Protein AF-A0A368TQV9-F1 (afdb_monomer_lite)

Structure (mmCIF, N/CA/C/O backbone):
data_AF-A0A368TQV9-F1
#
_entry.id   AF-A0A368TQV9-F1
#
loop_
_atom_site.group_PDB
_atom_site.id
_atom_site.type_symbol
_atom_site.label_atom_id
_atom_site.label_alt_id
_atom_site.label_comp_id
_atom_site.label_asym_id
_atom_site.label_entity_id
_atom_site.label_seq_id
_atom_site.pdbx_PDB_ins_code
_atom_site.Cartn_x
_atom_site.Cartn_y
_atom_site.Cartn_z
_atom_site.occupancy
_atom_site.B_iso_or_equiv
_atom_site.auth_seq_id
_atom_site.auth_comp_id
_atom_site.auth_asym_id
_atom_site.auth_atom_id
_atom_site.pdbx_PDB_model_num
ATOM 1 N N . MET A 1 1 ? 44.053 -9.223 -3.926 1.00 44.91 1 MET A N 1
ATOM 2 C CA . MET A 1 1 ? 42.917 -8.456 -4.479 1.00 44.91 1 MET A CA 1
ATOM 3 C C . MET A 1 1 ? 41.649 -9.196 -4.089 1.00 44.91 1 MET A C 1
ATOM 5 O O . MET A 1 1 ? 41.472 -10.324 -4.520 1.00 44.91 1 MET A O 1
ATOM 9 N N . VAL A 1 2 ? 40.877 -8.639 -3.156 1.00 41.16 2 VAL A N 1
ATOM 10 C CA . VAL A 1 2 ? 39.710 -9.294 -2.537 1.00 41.16 2 VAL A CA 1
ATOM 11 C C . VAL A 1 2 ? 38.525 -9.258 -3.517 1.00 41.16 2 VAL A C 1
ATOM 13 O O . VAL A 1 2 ? 38.340 -8.217 -4.156 1.00 41.16 2 VAL A O 1
ATOM 16 N N . PRO A 1 3 ? 37.719 -10.327 -3.661 1.00 41.56 3 PRO A N 1
ATOM 17 C CA . PRO A 1 3 ? 36.487 -10.269 -4.442 1.00 41.56 3 PRO A CA 1
ATOM 18 C C . PRO A 1 3 ? 35.526 -9.284 -3.770 1.00 41.56 3 PRO A C 1
ATOM 20 O O . PRO A 1 3 ? 35.203 -9.436 -2.595 1.00 41.56 3 PRO A O 1
ATOM 23 N N . ARG A 1 4 ? 35.094 -8.243 -4.487 1.00 51.50 4 ARG A N 1
ATOM 24 C CA . ARG A 1 4 ? 34.066 -7.334 -3.971 1.00 51.50 4 ARG A CA 1
ATOM 25 C C . ARG A 1 4 ? 32.700 -7.989 -4.144 1.00 51.50 4 ARG A C 1
ATOM 27 O O . ARG A 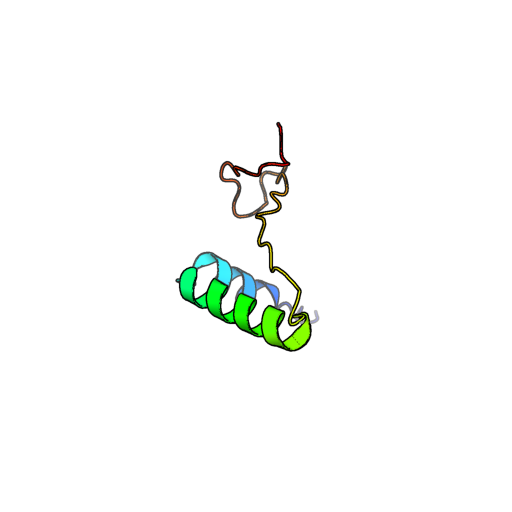1 4 ? 32.191 -8.058 -5.258 1.00 51.50 4 ARG A O 1
ATOM 34 N N . GLU A 1 5 ? 32.128 -8.468 -3.048 1.00 56.59 5 GLU A N 1
ATOM 35 C CA . GLU A 1 5 ? 30.727 -8.874 -2.983 1.00 56.59 5 GLU A CA 1
ATOM 36 C C . GLU A 1 5 ? 29.813 -7.6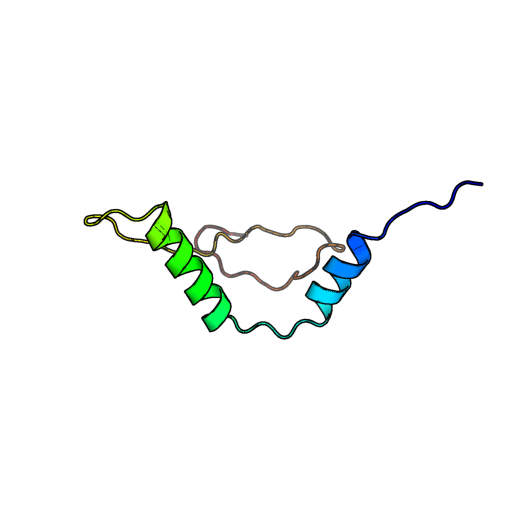77 -3.293 1.00 56.59 5 GLU A C 1
ATOM 38 O O . GLU A 1 5 ? 29.777 -6.700 -2.548 1.00 56.59 5 GLU A O 1
ATOM 43 N N . PHE A 1 6 ? 29.053 -7.757 -4.388 1.00 55.53 6 PHE A N 1
ATOM 44 C CA . PHE A 1 6 ? 27.864 -6.926 -4.620 1.00 55.53 6 PHE A CA 1
ATOM 45 C C . PHE A 1 6 ? 26.702 -7.773 -5.187 1.00 55.53 6 PHE A C 1
ATOM 47 O O . PHE A 1 6 ? 26.300 -7.571 -6.331 1.00 55.53 6 PHE A O 1
ATOM 54 N N . PRO A 1 7 ? 26.146 -8.741 -4.434 1.00 53.47 7 PRO A N 1
ATOM 55 C CA . PRO A 1 7 ? 25.054 -9.585 -4.934 1.00 53.47 7 PRO A CA 1
ATOM 56 C C . PRO A 1 7 ? 23.663 -8.923 -4.847 1.00 53.47 7 PRO A C 1
ATOM 58 O O . PRO A 1 7 ? 22.734 -9.353 -5.525 1.00 53.47 7 PRO A O 1
ATOM 61 N N . ALA A 1 8 ? 23.494 -7.868 -4.042 1.00 59.44 8 ALA A N 1
ATOM 62 C CA . ALA A 1 8 ? 22.170 -7.321 -3.726 1.00 59.44 8 ALA A CA 1
ATOM 63 C C . ALA A 1 8 ? 21.584 -6.385 -4.803 1.00 59.44 8 ALA A C 1
ATOM 65 O O . ALA A 1 8 ? 20.372 -6.362 -5.008 1.00 59.44 8 ALA A O 1
ATOM 66 N N . SER A 1 9 ? 22.413 -5.612 -5.512 1.00 66.12 9 SER A N 1
ATOM 67 C CA . SER A 1 9 ? 21.919 -4.615 -6.475 1.00 66.12 9 SER A CA 1
ATOM 68 C C . SER A 1 9 ? 21.419 -5.243 -7.775 1.00 66.12 9 SER A C 1
ATOM 70 O O . SER A 1 9 ? 20.421 -4.781 -8.322 1.00 66.12 9 SER A O 1
ATOM 72 N N . TYR A 1 10 ? 22.064 -6.312 -8.250 1.00 74.00 10 TYR A N 1
ATOM 73 C CA . TYR A 1 10 ? 21.699 -6.954 -9.514 1.00 74.00 10 TYR A CA 1
ATOM 74 C C . TYR A 1 10 ? 20.337 -7.653 -9.441 1.00 74.00 10 TYR A C 1
ATOM 76 O O . TYR A 1 10 ? 19.535 -7.524 -10.359 1.00 74.00 10 TYR A O 1
ATOM 84 N N . GLY A 1 11 ? 20.032 -8.334 -8.330 1.00 73.31 11 GLY A N 1
ATOM 85 C CA . GLY A 1 11 ? 18.735 -8.995 -8.141 1.00 73.31 11 GLY A CA 1
ATOM 86 C C . GLY A 1 11 ? 17.565 -8.008 -8.113 1.00 73.31 11 GLY A C 1
ATOM 87 O O . GLY A 1 11 ? 16.554 -8.226 -8.779 1.00 73.31 11 GLY A O 1
ATOM 88 N N . VAL A 1 12 ? 17.726 -6.880 -7.410 1.00 76.25 12 VAL A N 1
ATOM 89 C CA . VAL A 1 12 ? 16.710 -5.815 -7.365 1.00 76.25 12 VAL A CA 1
ATOM 90 C C . VAL A 1 12 ? 16.569 -5.131 -8.726 1.00 76.25 12 VAL A C 1
ATOM 92 O O . VAL A 1 12 ? 15.450 -4.897 -9.173 1.00 76.25 12 VAL A O 1
ATOM 95 N N . GLN A 1 13 ? 17.675 -4.849 -9.422 1.00 76.44 13 GLN A N 1
ATOM 96 C CA . GLN A 1 13 ? 17.627 -4.273 -10.771 1.00 76.44 13 GLN A CA 1
ATOM 97 C C . GLN A 1 13 ? 16.941 -5.210 -11.767 1.00 76.44 13 GLN A C 1
ATOM 99 O O . GLN A 1 13 ? 16.072 -4.775 -12.517 1.00 76.44 13 GLN A O 1
ATOM 104 N N . TYR A 1 14 ? 17.263 -6.502 -11.729 1.00 78.19 14 TYR A N 1
ATOM 105 C CA . TYR A 1 14 ? 16.643 -7.504 -12.589 1.00 78.19 14 TYR A CA 1
ATOM 106 C C . TYR A 1 14 ? 15.132 -7.608 -12.350 1.00 78.19 14 TYR A C 1
ATOM 108 O O . TYR A 1 14 ? 14.360 -7.634 -13.309 1.00 78.19 14 TYR A O 1
ATOM 116 N N . LEU A 1 15 ? 14.706 -7.616 -11.082 1.00 75.56 15 LEU A N 1
ATOM 117 C CA . LEU A 1 15 ? 13.294 -7.603 -10.706 1.00 75.56 15 LEU A CA 1
ATOM 118 C C . LEU A 1 15 ? 12.592 -6.352 -11.253 1.00 75.56 15 LEU A C 1
ATOM 120 O O . LEU A 1 15 ? 11.563 -6.470 -11.905 1.00 75.56 15 LEU A O 1
ATOM 124 N N . LEU A 1 16 ? 13.163 -5.165 -11.051 1.00 73.69 16 LEU A N 1
ATOM 125 C CA . LEU A 1 16 ? 12.557 -3.911 -11.511 1.00 73.69 16 LEU A CA 1
ATOM 126 C C . LEU A 1 16 ? 12.492 -3.792 -13.041 1.00 73.69 16 LEU A C 1
ATOM 128 O O . LEU A 1 16 ? 11.557 -3.193 -13.563 1.00 73.69 16 LEU A O 1
ATOM 132 N N . GLU A 1 17 ? 13.469 -4.341 -13.765 1.00 73.50 17 GLU A N 1
ATOM 133 C CA . GLU A 1 17 ? 13.503 -4.283 -15.231 1.00 73.50 17 GLU A CA 1
ATOM 134 C C . GLU A 1 17 ? 12.583 -5.305 -15.908 1.00 73.50 17 GLU A C 1
ATOM 136 O O . GLU A 1 17 ? 12.102 -5.053 -17.013 1.00 73.50 17 GLU A O 1
ATOM 141 N N . ARG A 1 18 ? 12.397 -6.487 -15.306 1.00 71.44 18 ARG A N 1
ATOM 142 C CA . ARG A 1 18 ? 11.807 -7.650 -15.998 1.00 71.44 18 ARG A CA 1
ATOM 143 C C . ARG A 1 18 ? 10.609 -8.273 -15.302 1.00 71.44 18 ARG A C 1
ATOM 145 O O . ARG A 1 18 ? 9.947 -9.110 -15.920 1.00 71.44 18 ARG A O 1
ATOM 152 N N . ALA A 1 19 ? 10.313 -7.916 -14.054 1.00 73.12 19 ALA A N 1
ATOM 153 C CA . ALA A 1 19 ? 9.119 -8.430 -13.402 1.00 73.12 19 ALA A CA 1
ATOM 154 C C . ALA A 1 19 ? 7.870 -7.919 -14.121 1.00 73.12 19 ALA A C 1
ATOM 156 O O . ALA A 1 19 ? 7.704 -6.724 -14.363 1.00 73.12 19 ALA A O 1
ATOM 157 N N . ARG A 1 20 ? 6.962 -8.843 -14.431 1.00 72.62 20 ARG A N 1
ATOM 158 C CA . ARG A 1 20 ? 5.584 -8.494 -14.764 1.00 72.62 20 ARG A CA 1
ATOM 159 C C . ARG A 1 20 ? 4.813 -8.450 -13.455 1.00 72.62 20 ARG A C 1
ATOM 161 O O . ARG A 1 20 ? 4.577 -9.493 -12.855 1.00 72.62 20 ARG A O 1
ATOM 168 N N . GLY A 1 21 ? 4.522 -7.242 -12.988 1.00 76.19 21 GLY A N 1
ATOM 169 C CA . GLY A 1 21 ? 3.706 -7.025 -11.800 1.00 76.19 21 GLY A CA 1
ATOM 170 C C . GLY A 1 21 ? 2.224 -7.011 -12.151 1.00 76.19 21 GLY A C 1
ATOM 171 O O . GLY A 1 21 ? 1.839 -6.449 -13.176 1.00 76.19 21 GLY A O 1
ATOM 172 N N . ASP A 1 22 ? 1.416 -7.607 -11.282 1.00 87.00 22 ASP A N 1
ATOM 173 C CA . ASP A 1 22 ? -0.024 -7.385 -11.231 1.00 87.00 22 ASP A CA 1
ATOM 174 C C . ASP A 1 22 ? -0.287 -6.314 -10.166 1.00 87.00 22 ASP A C 1
ATOM 176 O O . ASP A 1 22 ? -0.012 -6.510 -8.979 1.00 87.00 22 ASP A O 1
ATOM 180 N N . LEU A 1 23 ? -0.735 -5.144 -10.618 1.00 84.19 23 LEU A N 1
ATOM 181 C CA . LEU A 1 23 ? -0.959 -3.992 -9.750 1.00 84.19 23 LEU A CA 1
ATOM 182 C C . LEU A 1 23 ? -2.170 -4.194 -8.840 1.00 84.19 23 LEU A C 1
ATOM 184 O O . LEU A 1 23 ? -2.143 -3.733 -7.699 1.00 84.19 23 LEU A O 1
ATOM 188 N N . ASP A 1 24 ? -3.196 -4.896 -9.318 1.00 87.69 24 ASP A N 1
ATOM 189 C CA . ASP A 1 24 ? -4.385 -5.188 -8.525 1.00 87.69 24 ASP A CA 1
ATOM 190 C C . ASP A 1 24 ? -4.036 -6.173 -7.411 1.00 87.69 24 ASP A C 1
ATOM 192 O O . ASP A 1 24 ? -4.332 -5.914 -6.246 1.00 87.69 24 ASP A O 1
ATOM 196 N N . ALA A 1 25 ? -3.287 -7.231 -7.734 1.00 89.44 25 ALA A N 1
ATOM 197 C CA . ALA A 1 25 ? -2.822 -8.181 -6.726 1.00 89.44 25 ALA A CA 1
ATOM 198 C C . ALA A 1 25 ? -1.908 -7.514 -5.681 1.00 89.44 25 ALA A C 1
ATOM 200 O O . ALA A 1 25 ? -2.025 -7.780 -4.484 1.00 89.44 25 ALA A O 1
ATOM 201 N N . ALA A 1 26 ? -1.009 -6.622 -6.110 1.00 87.19 26 ALA A N 1
ATOM 202 C CA . ALA A 1 26 ? -0.138 -5.886 -5.195 1.00 87.19 26 ALA A CA 1
ATOM 203 C C . ALA A 1 26 ? -0.928 -4.946 -4.269 1.00 87.19 26 ALA A C 1
ATOM 205 O O . ALA A 1 26 ? -0.637 -4.881 -3.070 1.00 87.19 26 ALA A O 1
ATOM 206 N N . ARG A 1 27 ? -1.939 -4.249 -4.806 1.00 87.81 27 ARG A N 1
ATOM 207 C CA . ARG A 1 27 ? -2.856 -3.420 -4.015 1.00 87.81 27 ARG A CA 1
ATOM 208 C C . ARG A 1 27 ? -3.577 -4.268 -2.976 1.00 87.81 27 ARG A C 1
ATOM 210 O O . ARG A 1 27 ? -3.578 -3.895 -1.808 1.00 87.81 27 ARG A O 1
ATOM 217 N N . ASP A 1 28 ? -4.163 -5.388 -3.381 1.00 92.75 28 ASP A N 1
ATOM 218 C CA . ASP A 1 28 ? -5.009 -6.198 -2.505 1.00 92.75 28 ASP A CA 1
ATOM 219 C C . ASP A 1 28 ? -4.210 -6.765 -1.322 1.00 92.75 28 ASP A C 1
ATOM 221 O O . ASP A 1 28 ? -4.655 -6.675 -0.176 1.00 92.75 28 ASP A O 1
ATOM 225 N N . VAL A 1 29 ? -2.982 -7.240 -1.569 1.00 94.12 29 VAL A N 1
ATOM 226 C CA . VAL A 1 29 ? -2.068 -7.701 -0.508 1.00 94.12 29 VAL A CA 1
ATOM 227 C C . VAL A 1 29 ? -1.732 -6.572 0.470 1.00 94.12 29 VAL A C 1
ATOM 229 O O . VAL A 1 29 ? -1.773 -6.771 1.686 1.00 94.12 29 VAL A O 1
ATOM 232 N N . LEU A 1 30 ? -1.417 -5.377 -0.041 1.00 90.19 30 LEU A N 1
ATOM 233 C CA . LEU A 1 30 ? -1.097 -4.227 0.804 1.00 90.19 30 LEU A CA 1
ATOM 234 C C . LEU A 1 30 ? -2.311 -3.784 1.630 1.00 90.19 30 LEU A C 1
ATOM 236 O O . LEU A 1 30 ? -2.183 -3.562 2.833 1.00 90.19 30 LEU A O 1
ATOM 240 N N . CYS A 1 31 ? -3.485 -3.679 1.007 1.00 91.81 31 CYS A N 1
ATOM 241 C CA . CYS A 1 31 ? -4.732 -3.322 1.678 1.00 91.81 31 CYS A CA 1
ATOM 242 C C . CYS A 1 31 ? -5.073 -4.303 2.796 1.00 91.81 31 CYS A C 1
ATOM 244 O O . CYS A 1 31 ? -5.427 -3.865 3.890 1.00 91.81 31 CYS A O 1
ATOM 246 N N . GLN A 1 32 ? -4.941 -5.606 2.542 1.00 94.56 32 GLN A N 1
ATOM 247 C CA . GLN A 1 32 ? -5.201 -6.636 3.541 1.00 94.56 32 GLN A CA 1
ATOM 248 C C . GLN A 1 32 ? -4.266 -6.488 4.742 1.00 94.56 32 GLN A C 1
ATOM 250 O O . GLN A 1 32 ? -4.730 -6.460 5.879 1.00 94.56 32 GLN A O 1
ATOM 255 N N . TRP A 1 33 ? -2.966 -6.327 4.490 1.00 95.25 33 TRP A N 1
ATOM 256 C CA . TRP A 1 33 ? -1.983 -6.145 5.553 1.00 95.25 33 TRP A CA 1
ATOM 257 C C . TRP A 1 33 ? -2.266 -4.880 6.376 1.00 95.25 33 TRP A C 1
ATOM 259 O O . TRP A 1 33 ? -2.286 -4.914 7.603 1.00 95.25 33 TRP A O 1
ATOM 269 N N . VAL A 1 34 ? -2.550 -3.754 5.717 1.00 92.56 34 VAL A N 1
ATOM 270 C CA . VAL A 1 34 ? -2.866 -2.499 6.415 1.00 92.56 34 VAL A CA 1
ATOM 271 C C . VAL A 1 34 ? -4.138 -2.642 7.251 1.00 92.56 34 VAL A C 1
ATOM 273 O O . VAL A 1 34 ? -4.156 -2.199 8.396 1.00 92.56 34 VAL A O 1
ATOM 276 N N . ALA A 1 35 ? -5.181 -3.276 6.717 1.00 91.88 35 ALA A N 1
ATOM 277 C CA . ALA A 1 35 ? -6.419 -3.504 7.455 1.00 91.88 35 ALA A CA 1
ATOM 278 C C . ALA A 1 35 ? -6.202 -4.400 8.686 1.00 91.88 35 ALA A C 1
ATOM 280 O O . ALA A 1 35 ? -6.766 -4.122 9.741 1.00 91.88 35 ALA A O 1
ATOM 281 N N . GLU A 1 36 ? -5.368 -5.435 8.568 1.00 94.62 36 GLU A N 1
ATOM 282 C CA . GLU A 1 36 ? -5.065 -6.369 9.657 1.00 94.62 36 GLU A CA 1
ATOM 283 C C . GLU A 1 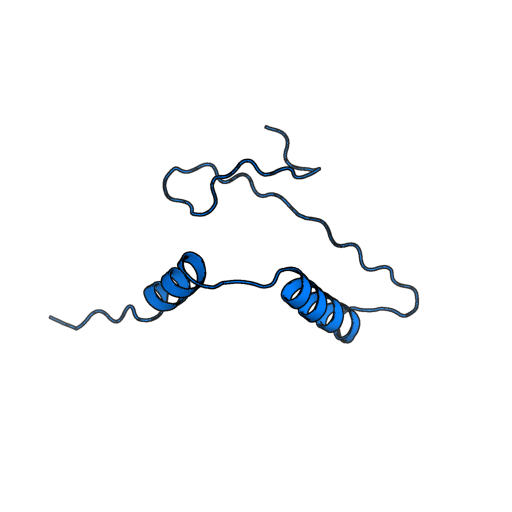36 ? -4.278 -5.709 10.795 1.00 94.62 36 GLU A C 1
ATOM 285 O O . GLU A 1 36 ? -4.616 -5.889 11.964 1.00 94.62 36 GLU A O 1
ATOM 290 N N . TYR A 1 37 ? -3.244 -4.931 10.467 1.00 94.25 37 TYR A N 1
ATOM 291 C CA . TYR A 1 37 ? -2.305 -4.425 11.475 1.00 94.25 37 TYR A CA 1
ATOM 292 C C . TYR A 1 37 ? -2.566 -2.986 11.917 1.00 94.25 37 TYR A C 1
ATOM 294 O O . TYR A 1 37 ? -2.187 -2.613 13.026 1.00 94.25 37 TYR A O 1
ATOM 302 N N . LEU A 1 38 ? -3.172 -2.167 11.058 1.00 92.00 38 LEU A N 1
ATOM 303 C CA . LEU A 1 38 ? -3.360 -0.729 11.279 1.00 92.00 38 LEU A CA 1
ATOM 304 C C . LEU A 1 38 ? -4.837 -0.309 11.217 1.00 92.00 38 LEU A C 1
ATOM 306 O O . LEU A 1 38 ? -5.148 0.864 11.433 1.00 92.00 38 LEU A O 1
ATOM 310 N N . GLY A 1 39 ? -5.742 -1.240 10.904 1.00 90.56 39 GLY A N 1
ATOM 311 C CA . GLY A 1 39 ? -7.171 -0.981 10.805 1.00 90.56 39 GLY A CA 1
ATOM 312 C C . GLY A 1 39 ? -7.823 -0.678 12.153 1.00 90.56 39 GLY A C 1
ATOM 313 O O . GLY A 1 39 ? -7.393 -1.132 13.211 1.00 90.56 39 GLY A O 1
ATOM 314 N N . SER A 1 40 ? -8.914 0.081 12.094 1.00 92.62 40 SER A N 1
ATOM 315 C CA . SER A 1 40 ? -9.832 0.311 13.208 1.00 92.62 40 SER A CA 1
ATOM 316 C C . SER A 1 40 ? -11.257 0.053 12.717 1.00 92.62 40 SER A C 1
ATOM 318 O O . SER A 1 40 ? -11.547 0.424 11.576 1.00 92.62 40 SER A O 1
ATOM 320 N N . PRO A 1 41 ? -12.156 -0.531 13.534 1.00 88.56 41 PRO A N 1
ATOM 321 C CA . PRO A 1 41 ? -13.556 -0.741 13.156 1.00 88.56 41 PRO A CA 1
ATOM 322 C C . PRO A 1 41 ? -14.273 0.534 12.690 1.00 88.56 41 PRO A C 1
ATOM 324 O O . PRO A 1 41 ? -15.118 0.465 11.804 1.00 88.56 41 PRO A O 1
ATOM 327 N N . ASP A 1 42 ? -13.886 1.689 13.240 1.00 92.50 42 ASP A N 1
ATOM 328 C CA . ASP A 1 42 ? -14.455 3.002 12.904 1.00 92.50 42 ASP A CA 1
ATOM 329 C C . ASP A 1 42 ? -13.541 3.828 11.971 1.00 92.50 42 ASP A C 1
ATOM 331 O O . ASP A 1 42 ? -13.760 5.022 11.756 1.00 92.50 42 ASP A O 1
ATOM 335 N N . GLY A 1 43 ? -12.465 3.223 11.456 1.00 85.75 43 GLY A N 1
ATOM 336 C CA . GLY A 1 43 ? -11.462 3.881 10.620 1.00 85.75 43 GLY A CA 1
ATOM 337 C C . GLY A 1 43 ? -11.739 3.746 9.122 1.00 85.75 43 GLY A C 1
ATOM 338 O O . GLY A 1 43 ? -12.304 2.760 8.660 1.00 85.75 43 GLY A O 1
ATOM 339 N N . VAL A 1 44 ? -11.276 4.723 8.338 1.00 86.25 44 VAL A N 1
ATOM 340 C CA . VAL A 1 44 ? -11.316 4.679 6.868 1.00 86.25 44 VAL A CA 1
ATOM 341 C C . VAL A 1 44 ? -9.888 4.652 6.332 1.00 86.25 44 VAL A C 1
ATOM 343 O O . VAL A 1 44 ? -9.087 5.530 6.653 1.00 86.25 44 VAL A O 1
ATOM 346 N N . LEU A 1 45 ? -9.572 3.658 5.498 1.00 84.19 45 LEU A N 1
ATOM 347 C CA . LEU A 1 45 ? -8.298 3.597 4.785 1.00 84.19 45 LEU A CA 1
ATOM 348 C C . LEU A 1 45 ? -8.353 4.503 3.549 1.00 84.19 45 LEU A C 1
ATOM 350 O O . LEU A 1 45 ? -9.162 4.283 2.650 1.00 84.19 45 LEU A O 1
ATOM 354 N N . ILE A 1 46 ? -7.463 5.494 3.495 1.00 81.81 46 ILE A N 1
ATOM 355 C CA . ILE A 1 46 ? -7.264 6.353 2.325 1.00 81.81 46 ILE A CA 1
ATOM 356 C C . ILE A 1 46 ? -5.903 6.013 1.723 1.00 81.81 46 ILE A C 1
ATOM 358 O O . ILE A 1 46 ? -4.874 6.151 2.383 1.00 81.81 46 ILE A O 1
ATOM 362 N N . LEU A 1 47 ? -5.911 5.570 0.469 1.00 76.00 47 LEU A N 1
ATOM 363 C CA . LEU A 1 47 ? -4.706 5.384 -0.330 1.00 76.00 47 LEU A CA 1
ATOM 364 C C . LEU A 1 47 ? -4.522 6.615 -1.212 1.00 76.00 47 LEU A C 1
ATOM 366 O O . LEU A 1 47 ? -5.418 6.958 -1.980 1.00 76.00 47 LEU A O 1
ATOM 370 N N . ASP A 1 48 ? -3.365 7.259 -1.102 1.00 75.12 48 ASP A N 1
ATOM 371 C CA . ASP A 1 48 ? -2.971 8.362 -1.973 1.00 75.12 48 ASP A CA 1
ATOM 372 C C . ASP A 1 48 ? -1.618 8.059 -2.617 1.00 75.12 48 ASP A C 1
ATOM 374 O O . ASP A 1 48 ? -0.687 7.569 -1.968 1.00 75.12 48 ASP A O 1
ATOM 378 N N . GLU A 1 49 ? -1.503 8.365 -3.905 1.00 66.00 49 GLU A N 1
ATOM 379 C CA . GLU A 1 49 ? -0.232 8.307 -4.613 1.00 66.00 49 GLU A CA 1
ATOM 380 C C . GLU A 1 49 ? 0.572 9.565 -4.269 1.00 66.00 49 GLU A C 1
ATOM 382 O O . GLU A 1 49 ? 0.467 10.607 -4.920 1.00 66.00 49 GLU A O 1
ATOM 387 N N . THR A 1 50 ? 1.422 9.488 -3.243 1.00 65.50 50 THR A N 1
ATOM 388 C CA . THR A 1 50 ? 2.374 10.573 -2.983 1.00 65.50 50 THR A CA 1
ATOM 389 C C . THR A 1 50 ? 3.453 10.574 -4.069 1.00 65.50 50 THR A C 1
ATOM 391 O O . THR A 1 50 ? 4.425 9.819 -4.020 1.00 65.50 50 THR A O 1
ATOM 394 N N . GLY A 1 51 ? 3.282 11.436 -5.071 1.00 57.62 51 GLY A N 1
ATOM 395 C CA . GLY A 1 51 ? 4.27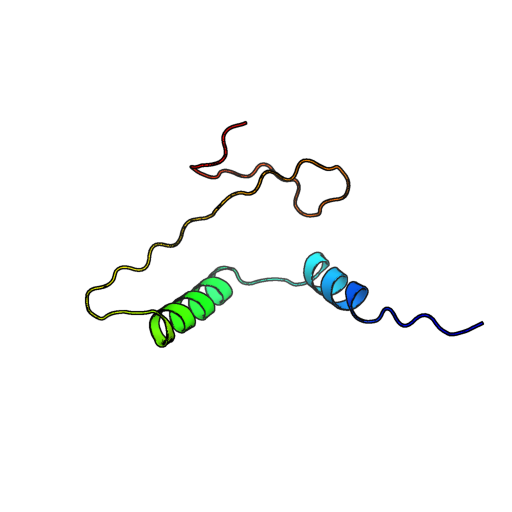5 11.663 -6.117 1.00 57.62 51 GLY A CA 1
ATOM 396 C C . GLY A 1 51 ? 5.534 12.331 -5.559 1.00 57.62 51 GLY A C 1
ATOM 397 O O . GLY A 1 51 ? 5.459 13.365 -4.895 1.00 57.62 51 GLY A O 1
ATOM 398 N N . PHE A 1 52 ? 6.708 11.772 -5.856 1.00 58.97 52 PHE A N 1
ATOM 399 C CA . PHE A 1 52 ? 7.996 12.392 -5.539 1.00 58.97 52 PHE A CA 1
ATOM 400 C C . PHE A 1 52 ? 8.684 12.819 -6.835 1.00 58.97 52 PHE A C 1
ATOM 402 O O . PHE A 1 52 ? 8.976 11.984 -7.701 1.00 58.97 52 PHE A O 1
ATOM 409 N N . LEU A 1 53 ? 8.983 14.116 -6.965 1.00 60.25 53 LEU A N 1
ATOM 410 C CA . LEU A 1 53 ? 9.595 14.664 -8.174 1.00 60.25 53 LEU A CA 1
ATOM 411 C C . LEU A 1 53 ? 11.027 14.135 -8.342 1.00 60.25 53 LEU A C 1
ATOM 413 O O . LEU A 1 53 ? 11.979 14.594 -7.703 1.00 60.25 53 LEU A O 1
ATOM 417 N N . LYS A 1 54 ? 11.201 13.168 -9.245 1.00 62.53 54 LYS A N 1
ATOM 418 C CA . LYS A 1 54 ? 12.520 12.645 -9.615 1.00 62.53 54 LYS A CA 1
ATOM 419 C C . LYS A 1 54 ? 13.235 13.656 -10.517 1.00 62.53 54 LYS A C 1
ATOM 421 O O . LYS A 1 54 ? 12.934 13.771 -11.698 1.00 62.53 54 LYS A O 1
ATOM 426 N N . LYS A 1 55 ? 14.208 14.386 -9.960 1.00 60.62 55 LYS A N 1
ATOM 427 C CA . LYS A 1 55 ? 14.917 15.486 -10.651 1.00 60.62 55 LYS A CA 1
ATOM 428 C C . LYS A 1 55 ? 16.175 15.087 -11.446 1.00 60.62 55 LYS A C 1
ATOM 430 O O . LYS A 1 55 ? 16.853 15.976 -11.955 1.00 60.62 55 LYS A O 1
ATOM 435 N N . ARG A 1 56 ? 16.568 13.806 -11.540 1.00 55.56 56 ARG A N 1
ATOM 436 C CA . ARG A 1 56 ? 17.879 13.427 -12.126 1.00 55.56 56 ARG A CA 1
ATOM 437 C C . ARG A 1 56 ? 17.804 12.388 -13.249 1.00 55.56 56 ARG A C 1
ATOM 439 O O . ARG A 1 56 ? 17.015 11.454 -13.198 1.00 55.56 56 ARG A O 1
ATOM 446 N N . LYS A 1 57 ? 18.727 12.523 -14.215 1.00 58.88 57 LYS A N 1
ATOM 447 C CA . LYS A 1 57 ? 18.882 11.697 -15.435 1.00 58.88 57 LYS A CA 1
ATOM 448 C C . LYS A 1 57 ? 19.275 10.228 -15.199 1.00 58.88 57 LYS A C 1
ATOM 450 O O . LYS A 1 57 ? 19.312 9.460 -16.148 1.00 58.88 57 LYS A O 1
ATOM 455 N N . HIS A 1 58 ? 19.593 9.849 -13.962 1.00 64.12 58 HIS A N 1
ATOM 456 C CA . HIS A 1 58 ? 20.025 8.492 -13.597 1.00 64.12 58 HIS A CA 1
ATOM 457 C C . HIS A 1 58 ? 18.998 7.742 -12.736 1.00 64.12 58 HIS A C 1
ATOM 459 O O . HIS A 1 58 ? 19.285 6.659 -12.239 1.00 64.12 58 HIS A O 1
ATOM 465 N N . SER A 1 59 ? 17.816 8.319 -12.512 1.00 61.31 59 SER A N 1
ATOM 466 C CA . SER A 1 59 ? 16.742 7.660 -11.767 1.00 61.31 59 SER A CA 1
ATOM 467 C C . SER A 1 59 ? 15.876 6.821 -12.712 1.00 61.31 59 SER A C 1
ATOM 469 O O . SER A 1 59 ? 15.580 7.255 -13.817 1.00 61.31 59 SER A O 1
ATOM 471 N N . ALA A 1 60 ? 15.442 5.633 -12.287 1.00 58.47 60 ALA A N 1
ATOM 472 C CA . ALA A 1 60 ? 14.474 4.825 -13.035 1.00 58.47 60 ALA A CA 1
ATOM 473 C C . ALA A 1 60 ? 13.040 5.370 -12.856 1.00 58.47 60 ALA A C 1
ATOM 475 O O . ALA A 1 60 ? 12.698 5.879 -11.782 1.00 58.47 60 ALA A O 1
ATOM 476 N N . GLY A 1 61 ? 12.190 5.259 -13.886 1.00 52.66 61 GLY A N 1
ATOM 477 C CA . GLY A 1 61 ? 10.786 5.701 -13.846 1.00 52.66 61 GLY A CA 1
ATOM 478 C C . GLY A 1 61 ? 10.606 7.225 -13.882 1.00 52.66 61 GLY A C 1
ATOM 479 O O . GLY A 1 61 ? 9.874 7.775 -13.062 1.00 52.66 61 GLY A O 1
ATOM 480 N N . VAL A 1 62 ? 11.303 7.908 -14.800 1.00 55.94 62 VAL A N 1
ATOM 481 C CA . VAL A 1 62 ? 11.227 9.370 -15.044 1.00 55.94 62 VAL A CA 1
ATOM 482 C C . VAL A 1 62 ? 10.077 9.727 -15.998 1.00 55.94 62 VAL A C 1
ATOM 484 O O . VAL A 1 62 ? 10.215 10.566 -16.885 1.00 55.94 62 VAL A O 1
ATOM 487 N N . GLN A 1 63 ? 8.944 9.042 -15.867 1.00 53.97 63 GLN A N 1
ATOM 488 C CA . GLN A 1 63 ? 7.730 9.392 -16.600 1.00 53.97 63 GLN A CA 1
ATOM 489 C C . GLN A 1 63 ? 6.959 10.462 -15.819 1.00 53.97 63 GLN A C 1
ATOM 491 O O . GLN A 1 63 ? 7.124 10.586 -14.603 1.00 53.97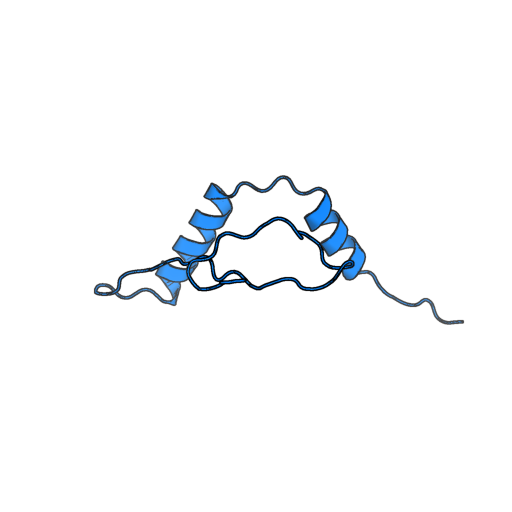 63 GLN A O 1
ATOM 496 N N . ARG A 1 64 ? 6.151 11.268 -16.520 1.00 56.47 64 ARG A N 1
ATOM 497 C CA . ARG A 1 64 ? 5.344 12.333 -15.913 1.00 56.47 64 ARG A CA 1
ATOM 498 C C . ARG A 1 64 ? 4.442 11.719 -14.840 1.00 56.47 64 ARG A C 1
ATOM 500 O O . ARG A 1 64 ? 3.592 10.894 -15.156 1.00 56.47 64 ARG A O 1
ATOM 507 N N . GLN A 1 65 ? 4.671 12.094 -13.586 1.00 59.75 65 GLN A N 1
ATOM 508 C CA . GLN A 1 65 ? 3.813 11.705 -12.472 1.00 59.75 65 GLN A CA 1
ATOM 509 C C . GLN A 1 65 ? 2.664 12.708 -12.378 1.00 59.75 65 GLN A C 1
ATOM 511 O O . GLN A 1 65 ? 2.881 13.910 -12.535 1.00 59.75 65 GLN A O 1
ATOM 516 N N . TYR A 1 66 ? 1.456 12.220 -12.118 1.00 54.84 66 TYR A N 1
ATOM 517 C CA . TYR A 1 66 ? 0.292 13.049 -11.824 1.00 54.84 66 TYR A CA 1
ATOM 518 C C . TYR A 1 66 ? -0.069 12.819 -10.357 1.00 54.84 66 TYR A C 1
ATOM 520 O O . TYR A 1 66 ? -0.805 11.897 -10.044 1.00 54.84 66 TYR A O 1
ATOM 528 N N . GLY A 1 67 ? 0.506 13.616 -9.455 1.00 56.47 67 GLY A N 1
ATOM 529 C CA . GLY A 1 67 ? 0.195 13.571 -8.022 1.00 56.47 67 GLY A CA 1
ATOM 530 C C . GLY A 1 67 ? -0.489 14.864 -7.582 1.00 56.47 67 GLY A C 1
ATOM 531 O O . GLY A 1 67 ? -0.053 15.946 -7.975 1.00 56.47 67 GLY A O 1
ATOM 532 N N . GLY A 1 68 ? -1.536 14.777 -6.754 1.00 52.88 68 GLY A N 1
ATOM 533 C CA . GLY A 1 68 ? -2.333 15.939 -6.318 1.00 52.88 68 GLY A CA 1
ATOM 534 C C . GLY A 1 68 ? -1.549 17.001 -5.531 1.00 52.88 68 GLY A C 1
ATOM 535 O O . GLY A 1 68 ? -1.942 18.167 -5.491 1.00 52.88 68 GLY A O 1
ATOM 536 N N . THR A 1 69 ? -0.410 16.619 -4.950 1.00 54.44 69 THR A N 1
ATOM 537 C CA . THR A 1 69 ? 0.475 17.477 -4.144 1.00 54.44 69 THR A CA 1
ATOM 538 C C . THR A 1 69 ? 1.753 17.900 -4.872 1.00 54.44 69 THR A C 1
ATOM 540 O O . THR A 1 69 ? 2.465 18.784 -4.394 1.00 54.44 69 THR A O 1
ATOM 543 N N . CYS A 1 70 ? 2.048 17.318 -6.038 1.00 51.50 70 CYS A N 1
ATOM 544 C CA . CYS A 1 70 ? 3.262 17.605 -6.795 1.00 51.50 70 CYS A CA 1
ATOM 545 C C . CYS A 1 70 ? 2.930 18.565 -7.946 1.00 51.50 70 CYS A C 1
ATOM 547 O O . CYS A 1 70 ? 2.519 18.148 -9.028 1.00 51.50 70 CYS A O 1
ATOM 549 N N . ARG A 1 71 ? 3.070 19.870 -7.689 1.00 54.62 71 ARG A N 1
ATOM 550 C CA . ARG A 1 71 ? 3.085 20.902 -8.736 1.00 54.62 71 ARG A CA 1
ATOM 551 C C . ARG A 1 71 ? 4.528 21.124 -9.190 1.00 54.62 71 ARG A C 1
ATOM 553 O O . ARG A 1 71 ? 5.449 20.932 -8.399 1.00 54.62 71 ARG A O 1
ATOM 560 N N . GLU A 1 72 ? 4.682 21.450 -10.470 1.00 56.78 72 GLU A N 1
ATOM 561 C CA . GLU A 1 72 ? 5.966 21.702 -11.146 1.00 56.78 72 GLU A CA 1
ATOM 562 C C . GLU A 1 72 ? 6.873 22.677 -10.378 1.00 56.78 72 GLU A C 1
ATOM 564 O O . GLU A 1 72 ? 6.338 23.658 -9.809 1.00 56.78 72 GLU A O 1
#

InterPro domains:
  IPR038721 Transposase IS701-like, DDE domain [PF13546] (13-69)

Organism: NCBI:txid2282306

Foldseek 3Di:
DDDDDDPPPVVVVCCVVDPDDDPVVVVVVVVVVCCVPVNDPPDDDDDADPDDQDPDPPDPPNDDDDHPPDDD

pLDDT: mean 71.6, std 15.7, range [41.16, 95.25]

Sequence (72 aa):
MVPREFPASYGVQYLLERARGDLDAARDVLCQWVAEYLGSPDGVLILDETGFLKKRKHSAGVQRQYGGTCRE

Secondary structure (DSSP, 8-state):
-------HHHHHHHHHHH----HHHHHHHHHHHHHHHH--TT-------------STTSS--S----TT---

Radius of gyration: 17.83 Å; chains: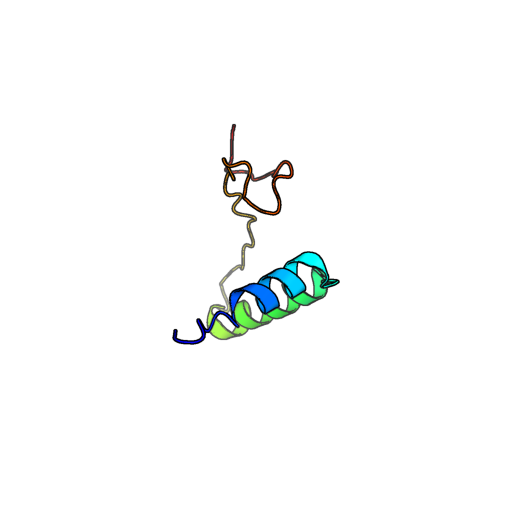 1; bounding box: 57×32×30 Å